Protein AF-A0A1A8HNN9-F1 (afdb_monomer)

Organism: Nothobranchius kuhntae (NCBI:txid321403)

Radius of gyration: 20.55 Å; Cα contacts (8 Å, |Δi|>4): 66; chains: 1; bounding box: 46×67×41 Å

Mean predicted aligned error: 9.89 Å

Structure (mmCIF, N/CA/C/O backbone):
data_AF-A0A1A8HNN9-F1
#
_entry.id   AF-A0A1A8HNN9-F1
#
loop_
_atom_site.group_PDB
_atom_site.id
_atom_site.type_symbol
_atom_site.label_atom_id
_atom_site.label_alt_id
_atom_site.label_comp_id
_atom_site.label_asym_id
_atom_site.label_entity_id
_atom_site.label_seq_id
_atom_site.pdbx_PDB_ins_code
_atom_site.Cartn_x
_atom_site.Cartn_y
_atom_site.Cartn_z
_atom_site.occupancy
_atom_site.B_iso_or_equiv
_atom_site.auth_seq_id
_atom_site.auth_comp_id
_atom_site.auth_asym_id
_atom_site.auth_atom_id
_atom_site.pdbx_PDB_model_num
ATOM 1 N N . PHE A 1 1 ? 18.223 -4.760 -10.137 1.00 50.22 1 PHE A N 1
ATOM 2 C CA . PHE A 1 1 ? 17.557 -5.917 -10.771 1.00 50.22 1 PHE A CA 1
ATOM 3 C C . PHE A 1 1 ? 17.429 -5.750 -12.281 1.00 50.22 1 PHE A C 1
ATOM 5 O O . PHE A 1 1 ? 16.663 -4.901 -12.727 1.00 50.22 1 PHE A O 1
ATOM 12 N N . PRO A 1 2 ? 18.121 -6.579 -13.071 1.00 60.00 2 PRO A N 1
ATOM 13 C CA . PRO A 1 2 ? 19.569 -6.764 -13.076 1.00 60.00 2 PRO A CA 1
ATOM 14 C C . PRO A 1 2 ? 20.288 -5.719 -13.958 1.00 60.00 2 PRO A C 1
ATOM 16 O O . PRO A 1 2 ? 21.461 -5.466 -13.747 1.00 60.00 2 PRO A O 1
ATOM 19 N N . SER A 1 3 ? 19.594 -5.049 -14.883 1.00 70.44 3 SER A N 1
ATOM 20 C CA . SER A 1 3 ? 20.213 -4.172 -15.889 1.00 70.44 3 SER A CA 1
ATOM 21 C C . SER A 1 3 ? 20.315 -2.692 -15.499 1.00 70.44 3 SER A C 1
ATOM 23 O O . SER A 1 3 ? 20.852 -1.907 -16.270 1.00 70.44 3 SER A O 1
ATOM 25 N N . GLY A 1 4 ? 19.743 -2.275 -14.360 1.00 72.12 4 GLY A N 1
ATOM 26 C CA . GLY A 1 4 ? 19.750 -0.870 -13.908 1.00 72.12 4 GLY A CA 1
ATOM 27 C C . GLY A 1 4 ? 18.974 0.110 -14.802 1.00 72.12 4 GLY A C 1
ATOM 28 O O . GLY A 1 4 ? 18.908 1.295 -14.499 1.00 72.12 4 GLY A O 1
ATOM 29 N N . SER A 1 5 ? 18.355 -0.382 -15.874 1.00 77.06 5 SER A N 1
ATOM 30 C CA . SER A 1 5 ? 17.639 0.402 -16.876 1.00 77.06 5 SER A CA 1
ATOM 31 C C . SER A 1 5 ? 16.122 0.384 -16.660 1.00 77.06 5 SER A C 1
ATOM 33 O O . SER A 1 5 ? 15.570 -0.495 -15.983 1.00 77.06 5 SER A O 1
ATOM 35 N N . LYS A 1 6 ? 15.421 1.360 -17.250 1.00 80.94 6 LYS A N 1
ATOM 36 C CA . LYS A 1 6 ? 13.957 1.515 -17.206 1.00 80.94 6 LYS A CA 1
ATOM 37 C C . LYS A 1 6 ? 13.420 1.717 -15.797 1.00 80.94 6 LYS A C 1
ATOM 39 O O . LYS A 1 6 ? 12.337 1.211 -15.473 1.00 80.94 6 LYS A O 1
ATOM 44 N N . THR A 1 7 ? 14.176 2.402 -14.941 1.00 86.69 7 THR A N 1
ATOM 45 C CA . THR A 1 7 ? 13.758 2.664 -13.556 1.00 86.69 7 THR A CA 1
ATOM 46 C C . THR A 1 7 ? 12.529 3.580 -13.522 1.00 86.69 7 THR A C 1
ATOM 48 O O . THR A 1 7 ? 12.074 4.096 -14.550 1.00 86.69 7 THR A O 1
ATOM 51 N N . TYR A 1 8 ? 11.923 3.733 -12.345 1.00 86.69 8 TYR A N 1
ATOM 52 C CA . TYR A 1 8 ? 10.761 4.607 -12.183 1.00 86.69 8 TYR A CA 1
ATOM 53 C C . TYR A 1 8 ? 11.101 6.075 -12.485 1.00 86.69 8 TYR A C 1
ATOM 55 O O . TYR A 1 8 ? 10.310 6.764 -13.117 1.00 86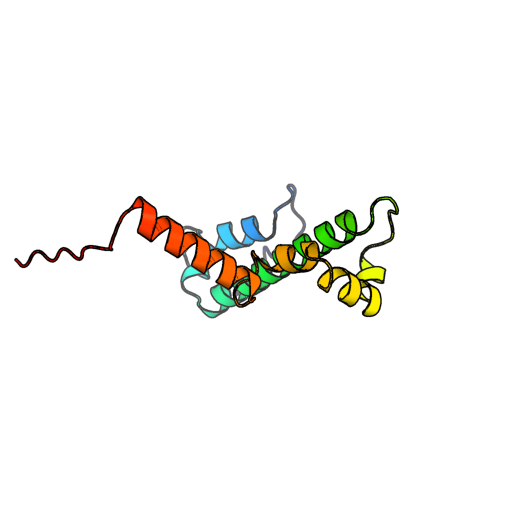.69 8 TYR A O 1
ATOM 63 N N . HIS A 1 9 ? 12.298 6.519 -12.094 1.00 87.81 9 HIS A N 1
ATOM 64 C CA . HIS A 1 9 ? 12.752 7.908 -12.223 1.00 87.81 9 HIS A CA 1
ATOM 65 C C . HIS A 1 9 ? 13.315 8.264 -13.605 1.00 87.81 9 HIS A C 1
ATOM 67 O O . HIS A 1 9 ? 13.782 9.381 -13.809 1.00 87.81 9 HIS A O 1
ATOM 73 N N . GLU A 1 10 ? 13.304 7.329 -14.551 1.00 88.56 10 GLU A N 1
ATOM 74 C CA . GLU A 1 10 ? 13.759 7.588 -15.912 1.00 88.56 10 GLU A CA 1
ATOM 75 C C . GLU A 1 10 ? 12.761 8.480 -16.661 1.00 88.56 10 GLU A C 1
ATOM 77 O O . GLU A 1 10 ? 11.546 8.328 -16.505 1.00 88.56 10 GLU A O 1
ATOM 82 N N . SER A 1 11 ? 13.272 9.401 -17.484 1.00 88.31 11 SER A N 1
ATOM 83 C CA . SER A 1 11 ? 12.433 10.294 -18.287 1.00 88.31 11 SER A CA 1
ATOM 84 C C . SER A 1 11 ? 11.587 9.496 -19.280 1.00 88.31 11 SER A C 1
ATOM 86 O O . SER A 1 11 ? 12.078 8.591 -19.956 1.00 88.31 11 SER A O 1
ATOM 88 N N . ARG A 1 12 ? 10.296 9.822 -19.359 1.00 88.31 12 ARG A N 1
ATOM 89 C CA . ARG A 1 12 ? 9.313 9.148 -20.215 1.00 88.31 12 ARG A CA 1
ATOM 90 C C . ARG A 1 12 ? 8.432 10.181 -20.896 1.00 88.31 12 ARG A C 1
ATOM 92 O O . ARG A 1 12 ? 8.133 11.222 -20.321 1.00 88.31 12 ARG A O 1
ATOM 99 N N . GLN A 1 13 ? 7.958 9.844 -22.094 1.00 91.56 13 GLN A N 1
ATOM 100 C CA . GLN A 1 13 ? 7.031 10.690 -22.851 1.00 91.56 13 GLN A CA 1
ATOM 101 C C . GLN A 1 13 ? 5.695 10.897 -22.118 1.00 91.56 13 GLN A C 1
ATOM 103 O O . GLN A 1 13 ? 5.110 11.972 -22.193 1.00 91.56 13 GLN A O 1
ATOM 108 N N . TYR A 1 14 ? 5.214 9.874 -21.405 1.00 89.81 14 TYR A N 1
ATOM 109 C CA . TYR A 1 14 ? 3.993 9.929 -20.605 1.00 89.81 14 TYR A CA 1
ATOM 110 C C . TYR A 1 14 ? 4.297 9.715 -19.123 1.00 89.81 14 TYR A C 1
ATOM 112 O O . TYR A 1 14 ? 5.138 8.890 -18.755 1.00 89.81 14 TYR A O 1
ATOM 120 N N . ASN A 1 15 ? 3.566 10.435 -18.271 1.00 88.25 15 ASN A N 1
ATOM 121 C CA . ASN A 1 15 ? 3.673 10.280 -16.826 1.00 88.25 15 ASN A CA 1
ATOM 122 C C . ASN A 1 15 ? 3.179 8.887 -16.400 1.00 88.25 15 ASN A C 1
ATOM 124 O O . ASN A 1 15 ? 2.130 8.410 -16.845 1.00 88.25 15 ASN A O 1
ATOM 128 N N . LEU A 1 16 ? 3.943 8.241 -15.524 1.00 89.94 16 LEU A N 1
ATOM 129 C CA . LEU A 1 16 ? 3.649 6.930 -14.975 1.00 89.94 16 LEU A CA 1
ATOM 130 C C . LEU A 1 16 ? 3.558 7.048 -13.456 1.00 89.94 16 LEU A C 1
ATOM 132 O O . LEU A 1 16 ? 4.514 7.466 -12.815 1.00 89.94 16 LEU A O 1
ATOM 136 N N . THR A 1 17 ? 2.431 6.643 -12.873 1.00 91.69 17 THR A N 1
ATOM 137 C CA . THR A 1 17 ? 2.305 6.573 -11.413 1.00 91.69 17 THR A CA 1
ATOM 138 C C . THR A 1 17 ? 3.115 5.405 -10.856 1.00 91.69 17 THR A C 1
ATOM 140 O O . THR A 1 17 ? 3.290 4.382 -11.527 1.00 91.69 17 THR A O 1
ATOM 143 N N . LEU A 1 18 ? 3.572 5.528 -9.608 1.00 91.75 18 LEU A N 1
ATOM 144 C CA . LEU A 1 18 ? 4.365 4.497 -8.935 1.00 91.75 18 LEU A CA 1
ATOM 145 C C . LEU A 1 18 ? 3.646 3.135 -8.917 1.00 91.75 18 LEU A C 1
ATOM 147 O O . LEU A 1 18 ? 4.226 2.120 -9.302 1.00 91.75 18 LEU A O 1
ATOM 151 N N . ASN A 1 19 ? 2.348 3.130 -8.599 1.00 91.12 19 ASN A N 1
ATOM 152 C CA . ASN A 1 19 ? 1.519 1.922 -8.655 1.00 91.12 19 ASN A CA 1
ATOM 153 C C . ASN A 1 19 ? 1.473 1.309 -10.058 1.00 91.12 19 ASN A C 1
ATOM 155 O O . ASN A 1 19 ? 1.602 0.097 -10.210 1.00 91.12 19 ASN A O 1
ATOM 159 N N . ARG A 1 20 ? 1.319 2.124 -11.112 1.00 92.56 20 ARG A N 1
ATOM 160 C CA . ARG A 1 20 ? 1.273 1.608 -12.488 1.00 92.56 20 ARG A CA 1
ATOM 161 C C . ARG A 1 20 ? 2.619 1.023 -12.907 1.00 92.56 20 ARG A C 1
ATOM 163 O O . ARG A 1 20 ? 2.646 -0.000 -13.587 1.00 92.56 20 ARG A O 1
ATOM 170 N N . TYR A 1 21 ? 3.720 1.631 -12.473 1.00 93.50 21 TYR A N 1
ATOM 171 C CA . TYR A 1 21 ? 5.067 1.113 -12.688 1.00 93.50 21 TYR A CA 1
ATOM 172 C C . TYR A 1 21 ? 5.271 -0.264 -12.046 1.00 93.50 21 TYR A C 1
ATOM 174 O O . TYR A 1 21 ? 5.679 -1.199 -12.741 1.00 93.50 21 TYR A O 1
ATOM 182 N N . PHE A 1 22 ? 4.952 -0.412 -10.757 1.00 93.50 22 PHE A N 1
ATOM 183 C CA . PHE A 1 22 ? 5.105 -1.691 -10.063 1.00 93.50 22 PHE A CA 1
ATOM 184 C C . PHE A 1 22 ? 4.148 -2.757 -10.594 1.00 93.50 22 PHE A C 1
ATOM 186 O O . PHE A 1 22 ? 4.598 -3.862 -10.886 1.00 93.50 22 PHE A O 1
ATOM 193 N N . ASN A 1 23 ? 2.879 -2.415 -10.837 1.00 93.50 23 ASN A N 1
ATOM 194 C CA . ASN A 1 23 ? 1.905 -3.348 -11.411 1.00 93.50 23 ASN A CA 1
ATOM 195 C C . ASN A 1 23 ? 2.336 -3.851 -12.789 1.00 93.50 23 ASN A C 1
ATOM 197 O O . ASN A 1 23 ? 2.233 -5.040 -13.058 1.00 93.50 23 ASN A O 1
ATOM 201 N N . THR A 1 24 ? 2.872 -2.977 -13.647 1.00 92.56 24 THR A N 1
ATOM 202 C CA . THR A 1 24 ? 3.354 -3.391 -14.976 1.00 92.56 24 THR A CA 1
ATOM 203 C C . THR A 1 24 ? 4.503 -4.388 -14.866 1.00 92.56 24 THR A C 1
ATOM 205 O O . THR A 1 24 ? 4.572 -5.318 -15.658 1.00 92.56 24 THR A O 1
ATOM 208 N N . ARG A 1 25 ? 5.412 -4.209 -13.898 1.00 91.06 25 ARG A N 1
ATOM 209 C CA . ARG A 1 25 ? 6.539 -5.128 -13.686 1.00 91.06 25 ARG A CA 1
ATOM 210 C C . ARG A 1 25 ? 6.100 -6.441 -13.048 1.00 91.06 25 ARG A C 1
ATOM 212 O O . ARG A 1 25 ? 6.572 -7.491 -13.470 1.00 91.06 25 ARG A O 1
ATOM 219 N N . LEU A 1 26 ? 5.202 -6.379 -12.069 1.00 93.25 26 LEU A N 1
ATOM 220 C CA . LEU A 1 26 ? 4.699 -7.549 -11.355 1.00 93.25 26 LEU A CA 1
ATOM 221 C C . LEU A 1 26 ? 3.799 -8.419 -12.244 1.00 93.25 26 LEU A C 1
ATOM 223 O O . LEU A 1 26 ? 3.917 -9.634 -12.226 1.00 93.25 26 LEU A O 1
ATOM 227 N N . LEU A 1 27 ? 2.946 -7.802 -13.062 1.00 94.19 27 LEU A N 1
ATOM 228 C CA . LEU A 1 27 ? 2.000 -8.489 -13.950 1.00 94.19 27 LEU A CA 1
ATOM 229 C C . LEU A 1 27 ? 2.550 -8.684 -15.373 1.00 94.19 27 LEU A C 1
ATOM 231 O O . LEU A 1 27 ? 1.798 -8.981 -16.300 1.00 94.19 27 LEU A O 1
ATOM 235 N N . HIS A 1 28 ? 3.853 -8.477 -15.573 1.00 92.12 28 HIS A N 1
ATOM 236 C CA . HIS A 1 28 ? 4.488 -8.668 -16.872 1.00 92.12 28 HIS A CA 1
ATOM 237 C C . HIS A 1 28 ? 4.493 -10.152 -17.265 1.00 92.12 28 HIS A C 1
ATOM 239 O O . HIS A 1 28 ? 4.744 -11.006 -16.418 1.00 92.12 28 HIS A O 1
ATOM 245 N N . ALA A 1 29 ? 4.332 -10.457 -18.558 1.00 91.50 29 ALA A N 1
ATOM 246 C CA . ALA A 1 29 ? 4.308 -11.835 -19.068 1.00 91.50 29 ALA A CA 1
ATOM 247 C C . ALA A 1 29 ? 5.579 -12.648 -18.733 1.00 91.50 29 ALA A C 1
ATOM 249 O O . ALA A 1 29 ? 5.505 -13.848 -18.507 1.00 91.50 29 ALA A O 1
ATOM 250 N N . ASP A 1 30 ? 6.737 -11.983 -18.661 1.00 89.56 30 ASP A N 1
ATOM 251 C CA . ASP A 1 30 ? 8.030 -12.581 -18.268 1.00 89.56 30 ASP A CA 1
ATOM 252 C C . ASP A 1 30 ? 8.033 -13.077 -16.804 1.00 89.56 30 ASP A C 1
ATOM 254 O O . ASP A 1 30 ? 8.801 -13.956 -16.431 1.00 89.56 30 ASP A O 1
ATOM 258 N N . GLY A 1 31 ? 7.201 -12.503 -15.927 1.00 88.44 31 GLY A N 1
ATOM 259 C CA . GLY A 1 31 ? 7.033 -12.950 -14.540 1.00 88.44 31 GLY A CA 1
ATOM 260 C C . GLY A 1 31 ? 8.267 -12.841 -13.629 1.00 88.44 31 GLY A C 1
ATOM 261 O O . GLY A 1 31 ? 8.144 -13.052 -12.427 1.00 88.44 31 GLY A O 1
ATOM 262 N N . ARG A 1 32 ? 9.461 -12.492 -14.125 1.00 89.69 32 ARG A N 1
ATOM 263 C CA . ARG A 1 32 ? 10.714 -12.429 -13.340 1.00 89.69 32 ARG A CA 1
ATOM 264 C C . ARG A 1 32 ? 10.619 -11.607 -12.056 1.00 89.69 32 ARG A C 1
ATOM 266 O O . ARG A 1 32 ? 11.193 -11.979 -11.0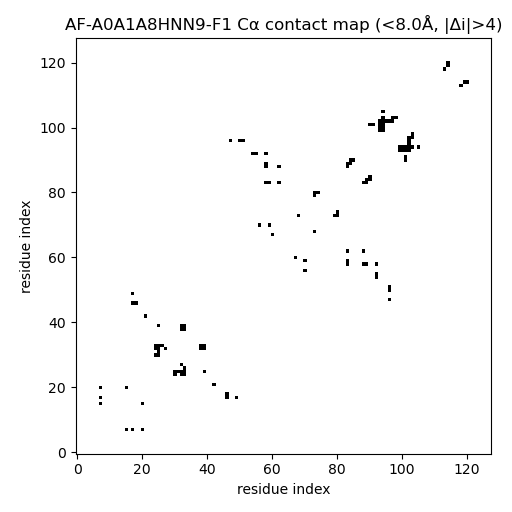38 1.00 89.69 32 ARG A O 1
ATOM 273 N N . PHE A 1 33 ? 9.897 -10.492 -12.105 1.00 88.88 33 PHE A N 1
ATOM 274 C CA . PHE A 1 33 ? 9.678 -9.628 -10.945 1.00 88.88 33 PHE A CA 1
ATOM 275 C C . PHE A 1 33 ? 8.661 -10.210 -9.956 1.00 88.88 33 PHE A C 1
ATOM 277 O O . PHE A 1 33 ? 8.774 -9.946 -8.767 1.00 88.88 33 PHE A O 1
ATOM 284 N N . ALA A 1 34 ? 7.706 -11.019 -10.423 1.00 91.75 34 ALA A N 1
ATOM 285 C CA . ALA A 1 34 ? 6.744 -11.718 -9.571 1.00 91.75 34 ALA A CA 1
ATOM 286 C C . ALA A 1 34 ? 7.332 -12.952 -8.882 1.00 91.75 34 ALA A C 1
ATOM 288 O O . ALA A 1 34 ? 6.901 -13.305 -7.794 1.00 91.75 34 ALA A O 1
ATOM 289 N N . HIS A 1 35 ? 8.338 -13.595 -9.474 1.00 92.06 35 HIS A N 1
ATOM 290 C CA . HIS A 1 35 ? 9.020 -14.725 -8.836 1.00 92.06 35 HIS A CA 1
ATOM 291 C C . HIS A 1 35 ? 10.064 -14.284 -7.800 1.00 92.06 35 HIS A C 1
ATOM 293 O O . HIS A 1 35 ? 10.559 -15.106 -7.032 1.00 92.06 35 HIS A O 1
ATOM 299 N N . ASN A 1 36 ? 10.420 -12.997 -7.766 1.00 92.19 36 ASN A N 1
ATOM 300 C CA . ASN A 1 36 ? 11.395 -12.477 -6.821 1.00 92.19 36 ASN A CA 1
ATOM 301 C C . ASN A 1 36 ? 10.707 -11.877 -5.585 1.00 92.19 36 ASN A C 1
ATOM 303 O O . ASN A 1 36 ? 10.124 -10.794 -5.637 1.00 92.19 36 ASN A O 1
ATOM 307 N N . VAL A 1 37 ? 10.826 -12.577 -4.458 1.00 93.38 37 VAL A N 1
ATOM 308 C CA . VAL A 1 37 ? 10.193 -12.200 -3.186 1.00 93.38 37 VAL A CA 1
ATOM 309 C C . VAL A 1 37 ? 10.715 -10.860 -2.650 1.00 93.38 37 VAL A C 1
ATOM 311 O O . VAL A 1 37 ? 9.926 -10.032 -2.199 1.00 93.38 37 VAL A O 1
ATOM 314 N N . GLU A 1 38 ? 12.022 -10.601 -2.748 1.00 92.81 38 GLU A N 1
ATOM 315 C CA . GLU A 1 38 ? 12.625 -9.336 -2.298 1.00 92.81 38 GLU A CA 1
ATOM 316 C C . GLU A 1 38 ? 12.055 -8.140 -3.068 1.00 92.81 38 GLU A C 1
ATOM 318 O O . GLU A 1 38 ? 11.727 -7.106 -2.485 1.00 92.81 38 GLU A O 1
ATOM 323 N N . TYR A 1 39 ? 11.877 -8.297 -4.381 1.00 91.81 39 TYR A N 1
ATOM 324 C CA . TYR A 1 39 ? 11.293 -7.277 -5.238 1.00 91.81 39 TYR A CA 1
ATOM 325 C C . TYR A 1 39 ? 9.820 -7.027 -4.911 1.00 91.81 39 TYR A C 1
ATOM 327 O O . TYR A 1 39 ? 9.400 -5.871 -4.894 1.00 91.81 39 TYR A O 1
ATOM 335 N N . ILE A 1 40 ? 9.045 -8.079 -4.626 1.00 93.44 40 ILE A N 1
ATOM 336 C CA . ILE A 1 40 ? 7.643 -7.943 -4.207 1.00 93.44 40 ILE A CA 1
ATOM 337 C C . ILE A 1 40 ? 7.552 -7.118 -2.922 1.00 93.44 40 ILE A C 1
ATOM 339 O O . ILE A 1 40 ? 6.797 -6.147 -2.878 1.00 93.44 40 ILE A O 1
ATOM 343 N N . PHE A 1 41 ? 8.340 -7.453 -1.897 1.00 94.06 4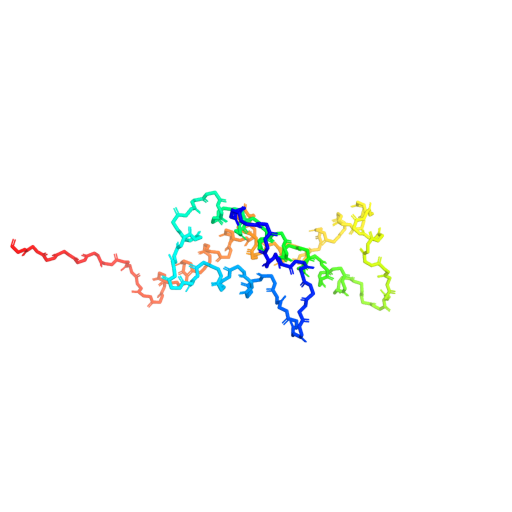1 PHE A N 1
ATOM 344 C CA . PHE A 1 41 ? 8.328 -6.704 -0.639 1.00 94.06 41 PHE A CA 1
ATOM 345 C C . PHE A 1 41 ? 8.827 -5.270 -0.808 1.00 94.06 41 PHE A C 1
ATOM 347 O O . PHE A 1 41 ? 8.242 -4.348 -0.244 1.00 94.06 41 PHE A O 1
ATOM 354 N N . PHE A 1 42 ? 9.849 -5.056 -1.636 1.00 92.31 42 PHE A N 1
ATOM 355 C CA . PHE A 1 42 ? 10.304 -3.716 -1.989 1.00 92.31 42 PHE A CA 1
ATOM 356 C C . PHE A 1 42 ? 9.199 -2.892 -2.667 1.00 92.31 42 PHE A C 1
ATOM 358 O O . PHE A 1 42 ? 8.948 -1.750 -2.280 1.00 92.31 42 PHE A O 1
ATOM 365 N N . ALA A 1 43 ? 8.522 -3.463 -3.666 1.00 92.56 43 ALA A N 1
ATOM 366 C CA . ALA A 1 43 ? 7.435 -2.803 -4.383 1.00 92.56 43 ALA A CA 1
ATOM 367 C C . ALA A 1 43 ? 6.251 -2.493 -3.456 1.00 92.56 43 ALA A C 1
ATOM 369 O O . ALA A 1 43 ? 5.685 -1.400 -3.529 1.00 92.56 43 ALA A O 1
ATOM 370 N N . GLN A 1 44 ? 5.918 -3.424 -2.558 1.00 91.69 44 GLN A N 1
ATOM 371 C CA . GLN A 1 44 ? 4.892 -3.240 -1.537 1.00 91.69 44 GLN A CA 1
ATOM 372 C C . GLN A 1 44 ? 5.243 -2.075 -0.610 1.00 91.69 44 GLN A C 1
ATOM 374 O O . GLN A 1 44 ? 4.453 -1.145 -0.479 1.00 91.69 44 GLN A O 1
ATOM 379 N N . TYR A 1 45 ? 6.447 -2.081 -0.037 1.00 91.62 45 TYR A N 1
ATOM 380 C CA . TYR A 1 45 ? 6.915 -1.028 0.860 1.00 91.62 45 TYR A CA 1
ATOM 381 C C . TYR A 1 45 ? 6.897 0.351 0.189 1.00 91.62 45 TYR A C 1
ATOM 383 O O . TYR A 1 45 ? 6.368 1.314 0.740 1.00 91.62 45 TYR A O 1
ATOM 391 N N . MET A 1 46 ? 7.409 0.449 -1.041 1.00 91.62 46 MET A N 1
ATOM 392 C CA . MET A 1 46 ? 7.420 1.709 -1.790 1.00 91.62 46 MET A CA 1
ATOM 393 C C . MET A 1 46 ? 6.008 2.214 -2.112 1.00 91.62 46 MET A C 1
ATOM 395 O O . MET A 1 46 ? 5.755 3.417 -2.047 1.00 91.62 46 MET A O 1
ATOM 399 N N . SER A 1 47 ? 5.081 1.309 -2.430 1.00 90.44 47 SER A N 1
ATOM 400 C CA . SER A 1 47 ? 3.679 1.658 -2.692 1.00 90.44 47 SER A CA 1
ATOM 401 C C . SER A 1 47 ? 2.955 2.099 -1.418 1.00 90.44 47 SER A C 1
ATOM 403 O O . SER A 1 47 ? 2.162 3.036 -1.454 1.00 90.44 47 SER A O 1
ATOM 405 N N . GLU A 1 48 ? 3.239 1.462 -0.280 1.00 87.75 48 GLU A N 1
ATOM 406 C CA . GLU A 1 48 ? 2.704 1.866 1.022 1.00 87.75 48 GLU A CA 1
ATOM 407 C C . GLU A 1 48 ? 3.207 3.255 1.419 1.00 87.75 48 GLU A C 1
ATOM 409 O O . GLU A 1 48 ? 2.397 4.110 1.776 1.00 87.75 48 GLU A O 1
ATOM 414 N N . LEU A 1 49 ? 4.510 3.525 1.279 1.00 87.94 49 LEU A N 1
ATOM 415 C CA . LEU A 1 49 ? 5.080 4.847 1.553 1.00 87.94 49 LEU A CA 1
ATOM 416 C C . LEU A 1 49 ? 4.430 5.952 0.714 1.00 87.94 49 LEU A C 1
ATOM 418 O O . LEU A 1 49 ? 4.088 7.006 1.250 1.00 87.94 49 LEU A O 1
ATOM 422 N N . GLU A 1 50 ? 4.239 5.724 -0.587 1.00 88.44 50 GLU A N 1
ATOM 423 C CA . GLU A 1 50 ? 3.590 6.699 -1.472 1.00 88.44 50 GLU A CA 1
ATOM 424 C C . GLU A 1 50 ? 2.157 7.000 -1.021 1.00 88.44 50 GLU A C 1
ATOM 426 O O . GLU A 1 50 ? 1.768 8.168 -0.921 1.00 88.44 50 GLU A O 1
ATOM 431 N N . GLN A 1 51 ? 1.407 5.965 -0.635 1.00 85.75 51 GLN A N 1
ATOM 432 C CA . GLN A 1 51 ? 0.062 6.128 -0.094 1.00 85.75 51 GLN A CA 1
ATOM 433 C C . GLN A 1 51 ? 0.069 6.905 1.223 1.00 85.75 51 GLN A C 1
ATOM 435 O O . GLN A 1 51 ? -0.749 7.813 1.380 1.00 85.75 51 GLN A O 1
ATOM 440 N N . VAL A 1 52 ? 0.987 6.606 2.151 1.00 84.06 52 VAL A N 1
ATOM 441 C CA . VAL A 1 52 ? 1.109 7.342 3.421 1.00 84.06 52 VAL A CA 1
ATOM 442 C C . VAL A 1 52 ? 1.366 8.822 3.152 1.00 84.06 52 VAL A C 1
ATOM 444 O O . VAL A 1 52 ? 0.620 9.672 3.638 1.00 84.06 52 VAL A O 1
ATOM 447 N N . VAL A 1 53 ? 2.368 9.140 2.329 1.00 84.12 53 VAL A N 1
ATOM 448 C CA . VAL A 1 53 ? 2.728 10.526 1.993 1.00 84.12 53 VAL A CA 1
ATOM 449 C C . VAL A 1 53 ? 1.552 11.253 1.342 1.00 84.12 53 VAL A C 1
ATOM 451 O O . VAL A 1 53 ? 1.230 12.380 1.722 1.00 84.12 53 VAL A O 1
ATOM 454 N N . SER A 1 54 ? 0.864 10.605 0.401 1.00 84.31 54 SER A N 1
ATOM 455 C CA . SER A 1 54 ? -0.307 11.167 -0.276 1.00 84.31 54 SER A CA 1
ATOM 456 C C . SER A 1 54 ? -1.457 11.452 0.699 1.00 84.31 54 SER A C 1
ATOM 458 O O . SER A 1 54 ? -2.036 12.542 0.684 1.00 84.31 54 SER A O 1
ATOM 460 N N . LYS A 1 55 ? -1.757 10.521 1.615 1.00 80.62 55 LYS A N 1
ATOM 461 C CA . LYS A 1 55 ? -2.822 10.683 2.619 1.00 80.62 55 LYS A CA 1
ATOM 462 C C . LYS A 1 55 ? -2.496 11.769 3.635 1.00 80.62 55 LYS A C 1
ATOM 464 O O . LYS A 1 55 ? -3.359 12.604 3.890 1.00 80.62 55 LYS A O 1
ATOM 469 N N . VAL A 1 56 ? -1.265 11.815 4.143 1.00 78.19 56 VAL A N 1
ATOM 470 C CA . VAL A 1 56 ? -0.800 12.887 5.039 1.00 78.19 56 VAL A CA 1
ATOM 471 C C . VAL A 1 56 ? -0.869 14.241 4.330 1.00 78.19 56 VAL A C 1
ATOM 473 O O . VAL A 1 56 ? -1.354 15.216 4.894 1.00 78.19 56 VAL A O 1
ATOM 476 N N . SER A 1 57 ? -0.482 14.308 3.056 1.00 79.19 57 SER A N 1
ATOM 477 C CA . SER A 1 57 ? -0.585 15.533 2.259 1.00 79.19 57 SER A CA 1
ATOM 478 C C . SER A 1 57 ? -2.032 16.031 2.124 1.00 79.19 57 SER A C 1
ATOM 480 O O . SER A 1 57 ? -2.297 17.225 2.266 1.00 79.19 57 SER A O 1
ATOM 482 N N . ILE A 1 58 ? -2.987 15.125 1.883 1.00 79.81 58 ILE A N 1
ATOM 483 C CA . ILE A 1 58 ? -4.422 15.454 1.836 1.00 79.81 58 ILE A CA 1
ATOM 484 C C . ILE A 1 58 ? -4.928 15.886 3.218 1.00 79.81 58 ILE A C 1
ATOM 486 O O . ILE A 1 58 ? -5.675 16.857 3.317 1.00 79.81 58 ILE A O 1
ATOM 490 N N . ALA A 1 59 ? -4.505 15.192 4.271 1.00 75.06 59 ALA A N 1
ATOM 491 C CA . ALA A 1 59 ? -4.869 15.477 5.650 1.00 75.06 59 ALA A CA 1
ATOM 492 C C . ALA A 1 59 ? -4.469 16.883 6.085 1.00 75.06 59 ALA A C 1
ATOM 494 O O . ALA A 1 59 ? -5.302 17.638 6.580 1.00 75.06 59 ALA A O 1
ATOM 495 N N . LEU A 1 60 ? -3.213 17.250 5.828 1.00 73.44 60 LEU A N 1
ATOM 496 C CA . LEU A 1 60 ? -2.675 18.567 6.148 1.00 73.44 60 LEU A CA 1
ATOM 497 C C . LEU A 1 60 ? -3.432 19.673 5.404 1.00 73.44 60 LEU A C 1
ATOM 499 O O . LEU A 1 60 ? -3.760 20.695 6.001 1.00 73.44 60 LEU A O 1
ATOM 503 N N . ARG A 1 61 ? -3.780 19.446 4.127 1.00 74.19 61 ARG A N 1
ATOM 504 C CA . ARG A 1 61 ? -4.614 20.382 3.355 1.00 74.19 61 ARG A CA 1
ATOM 505 C C . ARG A 1 61 ? -6.035 20.506 3.904 1.00 74.19 61 ARG A C 1
ATOM 507 O O . ARG A 1 61 ? -6.595 21.592 3.864 1.00 74.19 61 ARG A O 1
ATOM 514 N N . LYS A 1 62 ? -6.633 19.413 4.388 1.00 74.81 62 LYS A N 1
ATOM 515 C CA . LYS A 1 62 ? -8.000 19.422 4.933 1.00 74.81 62 LYS A CA 1
ATOM 516 C C . LYS A 1 62 ? -8.062 20.052 6.328 1.00 74.81 62 LYS A C 1
ATOM 518 O O . LYS A 1 62 ? -8.994 20.797 6.604 1.00 74.81 62 LYS A O 1
ATOM 523 N N . GLY A 1 63 ? -7.082 19.765 7.186 1.00 66.94 63 GLY A N 1
ATOM 524 C CA . GLY A 1 63 ? -7.009 20.289 8.553 1.00 66.94 63 GLY A CA 1
ATOM 525 C C . GLY A 1 63 ? -6.723 21.792 8.622 1.00 66.94 63 GLY A C 1
ATOM 526 O O . GLY A 1 63 ? -7.101 22.440 9.591 1.00 66.94 63 GLY A O 1
ATOM 527 N N . LYS A 1 64 ? -6.104 22.367 7.583 1.00 62.31 64 LYS A N 1
ATOM 528 C CA . LYS A 1 64 ? -5.935 23.816 7.433 1.00 62.31 64 LYS A CA 1
ATOM 529 C C . LYS A 1 64 ? -6.912 24.358 6.395 1.00 62.31 64 LYS A C 1
ATOM 531 O O . LYS A 1 64 ? -6.569 24.543 5.231 1.00 62.31 64 LYS A O 1
ATOM 536 N N . SER A 1 65 ? -8.142 24.629 6.819 1.00 51.94 65 SER A N 1
ATOM 537 C CA . SER A 1 65 ? -9.117 25.385 6.033 1.00 51.94 65 SER A CA 1
ATOM 538 C C . SER A 1 65 ? -8.616 26.821 5.797 1.00 51.94 65 SER A C 1
ATOM 540 O O . SER A 1 65 ? -8.930 27.711 6.581 1.00 51.94 65 SER A O 1
ATOM 542 N N . GLY A 1 66 ? -7.823 27.052 4.743 1.00 53.19 66 GLY A N 1
ATOM 543 C CA . GLY A 1 66 ? -7.625 28.397 4.182 1.00 53.19 66 GLY A CA 1
ATOM 544 C C . GLY A 1 66 ? -6.206 28.844 3.819 1.00 53.19 66 GLY A C 1
ATOM 545 O O . GLY A 1 66 ? -6.094 29.800 3.062 1.00 53.19 66 GLY A O 1
ATOM 546 N N . GLU A 1 67 ? -5.129 28.187 4.265 1.00 51.75 67 GLU A N 1
ATOM 547 C CA . GLU A 1 67 ? -3.762 28.680 3.999 1.00 51.75 67 GLU A CA 1
ATOM 548 C C . GLU A 1 67 ? -2.890 27.671 3.243 1.00 51.75 67 GLU A C 1
ATOM 550 O O . GLU A 1 67 ? -2.520 26.605 3.743 1.00 51.75 67 GLU A O 1
ATOM 555 N N . SER A 1 68 ? -2.532 28.037 2.011 1.00 48.19 68 SER A N 1
ATOM 556 C CA . SER A 1 68 ? -1.612 27.320 1.129 1.00 48.19 68 SER A CA 1
ATOM 557 C C . SER A 1 68 ? -0.158 27.509 1.578 1.00 48.19 68 SER A C 1
ATOM 559 O O . SER A 1 68 ? 0.583 28.291 0.986 1.00 48.19 68 SER A O 1
ATOM 561 N N . HIS A 1 69 ? 0.257 26.806 2.631 1.00 51.59 69 HIS A N 1
ATOM 562 C CA . HIS A 1 69 ? 1.663 26.746 3.041 1.00 51.59 69 HIS A CA 1
A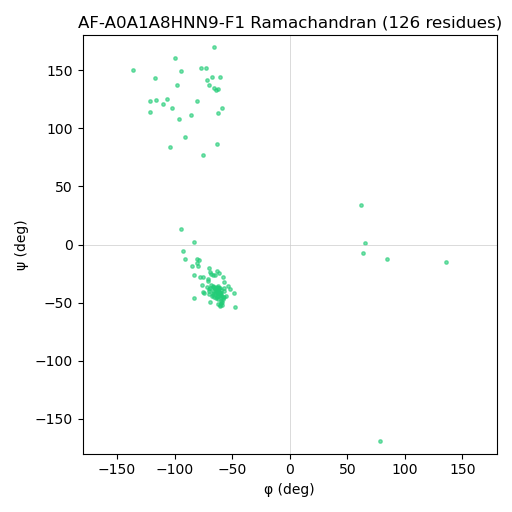TOM 563 C C . HIS A 1 69 ? 2.392 25.522 2.466 1.00 51.59 69 HIS A C 1
ATOM 565 O O . HIS A 1 69 ? 1.810 24.457 2.251 1.00 51.59 69 HIS A O 1
ATOM 571 N N . ASP A 1 70 ? 3.693 25.694 2.223 1.00 55.34 70 ASP A N 1
ATOM 572 C CA . ASP A 1 70 ? 4.583 24.707 1.613 1.00 55.34 70 ASP A CA 1
ATOM 573 C C . ASP A 1 70 ? 4.699 23.429 2.477 1.00 55.34 70 ASP A C 1
ATOM 575 O O . ASP A 1 70 ? 5.218 23.432 3.598 1.00 55.34 70 ASP A O 1
ATOM 579 N N . LEU A 1 71 ? 4.177 22.317 1.949 1.00 55.28 71 LEU A N 1
ATOM 580 C CA . LEU A 1 71 ? 3.903 21.056 2.660 1.00 55.28 71 LEU A CA 1
ATOM 581 C C . LEU A 1 71 ? 5.157 20.399 3.258 1.00 55.28 71 LEU A C 1
ATOM 583 O O . LEU A 1 71 ? 5.070 19.640 4.222 1.00 55.28 71 LEU A O 1
ATOM 587 N N . ARG A 1 72 ? 6.331 20.693 2.690 1.00 55.66 72 ARG A N 1
ATOM 588 C CA . ARG A 1 72 ? 7.623 20.141 3.120 1.00 55.66 72 ARG A CA 1
ATOM 589 C C . ARG A 1 72 ? 8.099 20.686 4.464 1.00 55.66 72 ARG A C 1
ATOM 591 O O . ARG A 1 72 ? 8.785 19.968 5.187 1.00 55.66 72 ARG A O 1
ATOM 598 N N . ASN A 1 73 ? 7.733 21.921 4.801 1.00 56.19 73 ASN A N 1
ATOM 599 C CA . ASN A 1 73 ? 8.116 22.537 6.072 1.00 56.19 73 ASN A CA 1
ATOM 600 C C . ASN A 1 73 ? 7.171 22.130 7.208 1.00 56.19 73 ASN A C 1
ATOM 602 O O . ASN A 1 73 ? 7.601 22.050 8.350 1.00 56.19 73 ASN A O 1
ATOM 606 N N . LEU A 1 74 ? 5.921 21.787 6.889 1.00 55.31 74 LEU A N 1
ATOM 607 C CA . LEU A 1 74 ? 4.919 21.377 7.874 1.00 55.31 74 LEU A CA 1
ATOM 608 C C . LEU A 1 74 ? 5.132 19.941 8.379 1.00 55.31 74 LEU A C 1
ATOM 610 O O . LEU A 1 74 ? 4.943 19.674 9.556 1.00 55.31 74 LEU A O 1
ATOM 614 N N . VAL A 1 75 ? 5.605 19.024 7.524 1.00 58.50 75 VAL A N 1
ATOM 615 C CA . VAL A 1 75 ? 5.993 17.662 7.958 1.00 58.50 75 VAL A CA 1
ATOM 616 C C . VAL A 1 75 ? 7.169 17.689 8.948 1.00 58.50 75 VAL A C 1
ATOM 618 O O . VAL A 1 75 ? 7.330 16.756 9.727 1.00 58.50 75 VAL A O 1
ATOM 621 N N . LYS A 1 76 ? 7.984 18.753 8.947 1.00 63.00 76 LYS A N 1
ATOM 622 C CA . LYS A 1 76 ? 9.065 18.933 9.929 1.00 63.00 76 LYS A CA 1
ATOM 623 C C . LYS A 1 76 ? 8.571 19.454 11.279 1.00 63.00 76 LYS A C 1
ATOM 625 O O . LYS A 1 76 ? 9.303 19.340 12.257 1.00 63.00 76 LYS A O 1
ATOM 630 N N . ASP A 1 77 ? 7.373 20.029 11.333 1.00 68.56 77 ASP A N 1
ATOM 631 C CA . ASP A 1 77 ? 6.816 20.611 12.547 1.00 68.56 77 ASP A CA 1
ATOM 632 C C . ASP A 1 77 ? 6.006 19.558 13.318 1.00 68.56 77 ASP A C 1
ATOM 634 O O . ASP A 1 77 ? 4.820 19.326 13.054 1.00 68.56 77 ASP A O 1
ATOM 638 N N . GLN A 1 78 ? 6.688 18.889 14.253 1.00 68.62 78 GLN A N 1
ATOM 639 C CA . GLN A 1 78 ? 6.166 17.792 15.075 1.00 68.62 78 GLN A CA 1
ATOM 640 C C . GLN A 1 78 ? 4.872 18.181 15.815 1.00 68.62 78 GLN A C 1
ATOM 642 O O . GLN A 1 78 ? 3.959 17.363 15.939 1.00 68.62 78 GLN A O 1
ATOM 647 N N . ASP A 1 79 ? 4.757 19.437 16.251 1.00 69.81 79 ASP A N 1
ATOM 648 C CA . ASP A 1 79 ? 3.609 19.925 17.021 1.00 69.81 79 ASP A CA 1
ATOM 649 C C . ASP A 1 79 ? 2.349 20.049 16.162 1.00 69.81 79 ASP A C 1
ATOM 651 O O . ASP A 1 79 ? 1.240 19.749 16.612 1.00 69.81 79 ASP A O 1
ATOM 655 N N . SER A 1 80 ? 2.507 20.448 14.899 1.00 67.44 80 SER A N 1
ATOM 656 C CA . SER A 1 80 ? 1.400 20.506 13.942 1.00 67.44 80 SER A CA 1
ATOM 657 C C . SER A 1 80 ? 0.887 19.110 13.570 1.00 67.44 80 SER A C 1
ATOM 659 O O . SER A 1 80 ? -0.321 18.920 13.406 1.00 67.44 80 SER A O 1
ATOM 661 N N . LEU A 1 81 ? 1.785 18.119 13.503 1.00 69.19 81 LEU A N 1
ATOM 662 C CA . LEU A 1 81 ? 1.436 16.722 13.251 1.00 69.19 81 LEU A CA 1
ATOM 663 C C . LEU A 1 81 ? 0.710 16.093 14.439 1.00 69.19 81 LEU A C 1
ATOM 665 O O . LEU A 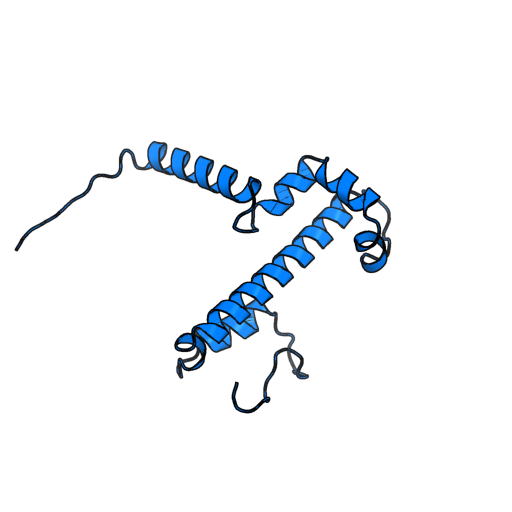1 81 ? -0.293 15.414 14.232 1.00 69.19 81 LEU A O 1
ATOM 669 N N . ASN A 1 82 ? 1.164 16.350 15.666 1.00 72.31 82 ASN A N 1
ATOM 670 C CA . ASN A 1 82 ? 0.500 15.853 16.871 1.00 72.31 82 ASN A CA 1
ATOM 671 C C . ASN A 1 82 ? -0.923 16.412 16.988 1.00 72.31 82 ASN A C 1
ATOM 673 O O . ASN A 1 82 ? -1.868 15.642 17.139 1.00 72.31 82 ASN A O 1
ATOM 677 N N . LYS A 1 83 ? -1.103 17.723 16.783 1.00 71.06 83 LYS A N 1
ATOM 678 C CA . LYS A 1 83 ? -2.437 18.346 16.748 1.00 71.06 83 LYS A CA 1
ATOM 679 C C . LYS A 1 83 ? -3.321 17.754 15.650 1.00 71.06 83 LYS A C 1
ATOM 681 O O . LYS A 1 83 ? -4.506 17.542 15.870 1.00 71.06 83 LYS A O 1
ATOM 686 N N . LEU A 1 84 ? -2.767 17.453 14.473 1.00 67.38 84 LEU A N 1
ATOM 687 C CA . LEU A 1 84 ? -3.517 16.804 13.393 1.00 67.38 84 LEU A CA 1
ATOM 688 C C . LEU A 1 84 ? -3.922 15.362 13.743 1.00 67.38 84 LEU A C 1
ATOM 690 O O . LEU A 1 84 ? -4.999 14.931 13.340 1.00 67.38 84 LEU A O 1
ATOM 694 N N . LEU A 1 85 ? -3.080 14.620 14.467 1.00 66.94 85 LEU A N 1
ATOM 695 C CA . LEU A 1 85 ? -3.379 13.260 14.928 1.00 66.94 85 LEU A CA 1
ATOM 696 C C . LEU A 1 85 ? -4.433 13.230 16.041 1.00 66.94 85 LEU A C 1
ATOM 698 O O . LEU A 1 85 ? -5.201 12.273 16.105 1.00 66.94 85 LEU A O 1
ATOM 702 N N . GLU A 1 86 ? -4.484 14.263 16.883 1.00 68.94 86 GLU A N 1
ATOM 703 C CA . GLU A 1 86 ? -5.524 14.440 17.907 1.00 68.94 86 GLU A CA 1
ATOM 704 C C . GLU A 1 86 ? -6.911 14.696 17.297 1.00 68.94 86 GLU A C 1
ATOM 706 O O . GLU A 1 86 ? -7.928 14.352 17.900 1.00 68.94 86 GLU A O 1
ATOM 711 N N . PHE A 1 87 ? -6.978 15.245 16.080 1.00 70.00 87 PHE A N 1
ATOM 712 C CA . PHE A 1 87 ? -8.233 15.333 15.338 1.00 70.00 87 PHE A CA 1
ATOM 713 C C . PHE A 1 87 ? -8.701 13.940 14.878 1.00 70.00 87 PHE A C 1
ATOM 715 O O . PHE A 1 87 ? -7.935 13.164 14.310 1.00 70.00 87 PHE A O 1
ATOM 722 N N . ASP A 1 88 ? -10.001 13.650 15.014 1.00 66.56 88 ASP A N 1
ATOM 723 C CA . ASP A 1 88 ? -10.623 12.395 14.536 1.00 66.56 88 ASP A CA 1
ATOM 724 C C . ASP A 1 88 ? -10.422 12.177 13.018 1.00 66.56 88 ASP A C 1
ATOM 726 O O . ASP A 1 88 ? -10.293 11.051 12.525 1.00 66.56 88 ASP A O 1
ATOM 730 N N . ASP A 1 89 ? -10.292 13.273 12.263 1.00 65.19 89 ASP A N 1
ATOM 731 C CA . ASP A 1 89 ? -9.884 13.238 10.857 1.00 65.19 89 ASP A CA 1
ATOM 732 C C . ASP A 1 89 ? -8.478 12.627 10.690 1.00 65.19 89 ASP A C 1
ATOM 734 O O . ASP A 1 89 ? -8.294 11.772 9.820 1.00 65.19 89 ASP A O 1
ATOM 738 N N . GLY A 1 90 ? -7.532 12.983 11.571 1.00 67.94 90 GLY A N 1
ATOM 739 C CA . GLY A 1 90 ? -6.190 12.410 11.727 1.00 67.94 90 GLY A CA 1
ATOM 740 C C . GLY A 1 90 ? -6.190 10.885 11.763 1.00 67.94 90 GLY A C 1
ATOM 741 O O . GLY A 1 90 ? -5.546 10.214 10.951 1.00 67.94 90 GLY A O 1
ATOM 742 N N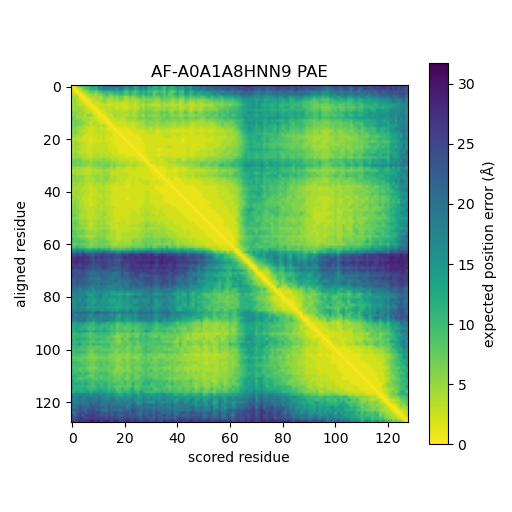 . TYR A 1 91 ? -7.000 10.338 12.669 1.00 75.81 91 TYR A N 1
ATOM 743 C CA . TYR A 1 91 ? -7.183 8.900 12.851 1.00 75.81 91 TYR A CA 1
ATOM 744 C C . TYR A 1 91 ? -7.734 8.215 11.591 1.00 75.81 91 TYR A C 1
ATOM 746 O O . TYR A 1 91 ? -7.320 7.113 11.214 1.00 75.81 91 TYR A O 1
ATOM 754 N N . ARG A 1 92 ? -8.642 8.885 10.873 1.00 75.56 92 ARG A N 1
ATOM 755 C CA . ARG A 1 92 ? -9.265 8.362 9.650 1.00 75.56 92 ARG A CA 1
ATOM 756 C C . ARG A 1 92 ? -8.282 8.251 8.479 1.00 75.56 92 ARG A C 1
ATOM 758 O O . ARG A 1 92 ? -8.489 7.390 7.619 1.00 75.56 92 ARG A O 1
ATOM 765 N N . PHE A 1 93 ? -7.210 9.048 8.449 1.00 77.56 93 PHE A N 1
ATOM 766 C CA . PHE A 1 93 ? -6.165 8.958 7.417 1.00 77.56 93 PHE A CA 1
ATOM 767 C C . PHE A 1 93 ? -5.296 7.708 7.529 1.00 77.56 93 PHE A C 1
ATOM 769 O O . PHE A 1 93 ? -4.697 7.309 6.532 1.00 77.56 93 PHE A O 1
ATOM 776 N N . LEU A 1 94 ? -5.265 7.067 8.701 1.00 78.44 94 LEU A N 1
ATOM 777 C CA . LEU A 1 94 ? -4.507 5.838 8.937 1.00 78.44 94 LEU A CA 1
ATOM 778 C C . LEU A 1 94 ? -5.230 4.583 8.428 1.00 78.44 94 LEU A C 1
ATOM 780 O O . LEU A 1 94 ? -4.595 3.558 8.217 1.00 78.44 94 LEU A O 1
ATOM 784 N N . LYS A 1 95 ? -6.538 4.662 8.145 1.00 83.62 95 LYS A N 1
ATOM 785 C CA . LYS A 1 95 ? -7.354 3.527 7.675 1.00 83.62 95 LYS A CA 1
ATOM 786 C C . LYS A 1 95 ? -6.773 2.696 6.521 1.00 83.62 95 LYS A C 1
ATOM 788 O O . LYS A 1 95 ? -6.939 1.486 6.583 1.00 83.62 95 LYS A O 1
ATOM 793 N N . PRO A 1 96 ? -6.156 3.261 5.465 1.00 80.56 96 PRO A N 1
ATOM 794 C CA . PRO A 1 96 ? -5.584 2.463 4.381 1.00 80.56 96 PRO A CA 1
ATOM 795 C C . PRO A 1 96 ? -4.215 1.855 4.728 1.00 80.56 96 PRO A C 1
ATOM 797 O O . PRO A 1 96 ? -3.746 0.977 4.010 1.00 80.56 96 PRO A O 1
ATOM 800 N N . ILE A 1 97 ? -3.572 2.300 5.812 1.00 82.00 97 ILE A N 1
ATOM 801 C CA . ILE A 1 97 ? -2.245 1.840 6.222 1.00 82.00 97 ILE A CA 1
ATOM 802 C C . ILE A 1 97 ? -2.406 0.572 7.056 1.00 82.00 97 ILE A C 1
ATOM 804 O O . ILE A 1 97 ? -2.916 0.601 8.182 1.00 82.00 97 ILE A O 1
ATOM 808 N N . ARG A 1 98 ? -1.957 -0.552 6.499 1.00 82.56 98 ARG A N 1
ATOM 809 C CA . ARG A 1 98 ? -2.009 -1.857 7.163 1.00 82.56 98 ARG A CA 1
ATOM 810 C C . ARG A 1 98 ? -1.195 -1.830 8.458 1.00 82.56 98 ARG A C 1
ATOM 812 O O . ARG A 1 98 ? -0.169 -1.167 8.546 1.00 82.56 98 ARG A O 1
ATOM 819 N N . GLY A 1 99 ? -1.675 -2.540 9.475 1.00 83.75 99 GLY A N 1
ATOM 820 C CA . GLY A 1 99 ? -1.031 -2.588 10.792 1.00 83.75 99 GLY A CA 1
ATOM 821 C C . GLY A 1 99 ? -1.397 -1.435 11.731 1.00 83.75 99 GLY A C 1
ATOM 822 O O . GLY A 1 99 ? -1.154 -1.543 12.929 1.00 83.75 99 GLY A O 1
ATOM 823 N N . THR A 1 100 ? -2.044 -0.370 11.245 1.00 86.19 100 THR A N 1
ATOM 824 C CA . THR A 1 100 ? -2.543 0.692 12.130 1.00 86.19 100 THR A CA 1
ATOM 825 C C . THR A 1 100 ? -3.826 0.267 12.859 1.00 86.19 100 THR A C 1
ATOM 827 O O . THR A 1 100 ? -4.624 -0.506 12.317 1.00 86.19 100 THR A O 1
ATOM 830 N N . PRO A 1 101 ? -4.102 0.801 14.065 1.00 86.94 101 PRO A N 1
ATOM 831 C CA . PRO A 1 101 ? -5.361 0.536 14.762 1.00 86.94 101 PRO A CA 1
ATOM 832 C C . PRO A 1 101 ? -6.603 0.916 13.937 1.00 86.94 101 PRO A C 1
ATOM 834 O O . PRO A 1 101 ? -7.596 0.191 13.947 1.00 86.94 101 PRO A O 1
ATOM 837 N N . ALA A 1 102 ? -6.540 2.013 13.172 1.00 88.06 102 ALA A N 1
ATOM 838 C CA . ALA A 1 102 ? -7.649 2.489 12.342 1.00 88.06 102 ALA A CA 1
ATOM 839 C C . ALA A 1 102 ? -8.001 1.518 11.200 1.00 88.06 102 ALA A C 1
ATOM 841 O O . ALA A 1 102 ? -9.181 1.334 10.875 1.00 88.06 102 ALA A O 1
ATOM 842 N N . PHE A 1 103 ? -6.986 0.879 10.608 1.00 90.25 103 PHE A N 1
ATOM 843 C CA . PHE A 1 103 ? -7.172 -0.186 9.623 1.00 90.25 103 PHE A CA 1
ATOM 844 C C . PHE A 1 103 ? -7.906 -1.380 10.246 1.00 90.25 103 PHE A C 1
ATOM 846 O O . PHE A 1 103 ? -8.948 -1.791 9.734 1.00 90.25 103 PHE A O 1
ATOM 853 N N . TRP A 1 104 ? -7.433 -1.883 11.392 1.00 91.81 104 TRP A N 1
ATOM 854 C CA . TRP A 1 104 ? -8.028 -3.050 12.054 1.00 91.81 104 TRP A CA 1
ATOM 855 C C . TRP A 1 104 ? -9.457 -2.811 12.535 1.00 91.81 104 TRP A C 1
ATOM 857 O O . TRP A 1 104 ? -10.305 -3.685 12.375 1.00 91.81 104 TRP A O 1
ATOM 867 N N . GLN A 1 105 ? -9.762 -1.615 13.044 1.00 92.31 105 GLN A N 1
ATOM 868 C CA . GLN A 1 105 ? -11.138 -1.258 13.390 1.00 92.31 105 GLN A CA 1
A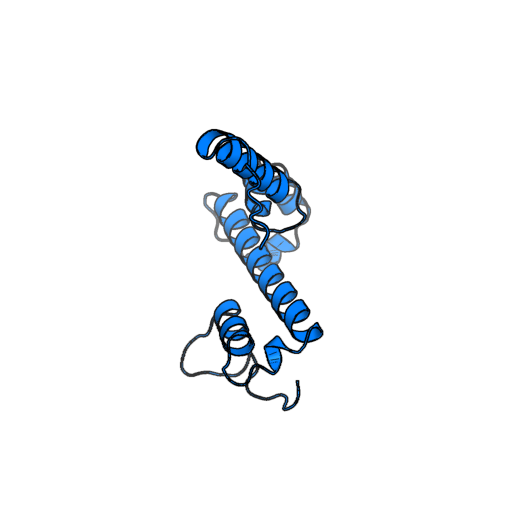TOM 869 C C . GLN A 1 105 ? -12.065 -1.268 12.171 1.00 92.31 105 GLN A C 1
ATOM 871 O O . GLN A 1 105 ? -13.224 -1.659 12.287 1.00 92.31 105 GLN A O 1
ATOM 876 N N . THR A 1 106 ? -11.576 -0.829 11.009 1.00 91.38 106 THR A N 1
ATOM 877 C CA . THR A 1 106 ? -12.361 -0.853 9.766 1.00 91.38 106 THR A CA 1
ATOM 878 C C . THR A 1 106 ? -12.575 -2.297 9.309 1.00 91.38 106 THR A C 1
ATOM 880 O O . THR A 1 106 ? -13.718 -2.709 9.140 1.00 91.38 106 THR A O 1
ATOM 883 N N . ALA A 1 107 ? -11.507 -3.098 9.254 1.00 91.94 107 ALA A N 1
ATOM 884 C CA . ALA A 1 107 ? -11.580 -4.515 8.898 1.00 91.94 107 ALA A CA 1
ATOM 885 C C . ALA A 1 107 ? -12.519 -5.314 9.823 1.00 91.94 107 ALA A C 1
ATOM 887 O O . ALA A 1 107 ? -13.297 -6.144 9.358 1.00 91.94 107 ALA A O 1
ATOM 888 N N . GLN A 1 108 ? -12.497 -5.037 11.130 1.00 94.38 108 GLN A N 1
ATOM 889 C CA . GLN A 1 108 ? -13.405 -5.655 12.095 1.00 94.38 108 GLN A CA 1
ATOM 890 C C . GLN A 1 108 ? -14.869 -5.299 11.811 1.00 94.38 108 GLN A C 1
ATOM 892 O O . GLN A 1 108 ? -15.735 -6.174 11.847 1.00 94.38 108 GLN A O 1
ATOM 897 N N . ARG A 1 109 ? -15.166 -4.021 11.542 1.00 93.31 109 ARG A N 1
ATOM 898 C CA . ARG A 1 109 ? -16.533 -3.575 11.225 1.00 93.31 109 ARG A CA 1
ATOM 899 C C . ARG A 1 109 ? -17.037 -4.217 9.934 1.00 93.31 109 ARG A C 1
ATOM 901 O O . ARG A 1 109 ? -18.178 -4.672 9.913 1.00 93.31 109 ARG A O 1
ATOM 908 N N . ASP A 1 110 ? -16.184 -4.311 8.918 1.00 93.25 110 ASP A N 1
ATOM 909 C CA . ASP A 1 110 ? -16.515 -4.950 7.642 1.00 93.25 110 ASP A CA 1
ATOM 910 C C . ASP A 1 110 ? -16.775 -6.451 7.826 1.00 93.25 110 ASP A C 1
ATOM 912 O O . ASP A 1 110 ? -17.768 -6.971 7.324 1.00 93.25 110 ASP A O 1
ATOM 916 N N . LEU A 1 111 ? -15.967 -7.143 8.637 1.00 91.56 111 LEU A N 1
ATOM 917 C CA . LEU A 1 111 ? -16.207 -8.546 8.989 1.00 91.56 111 LEU A CA 1
ATOM 918 C C . LEU A 1 111 ? -17.552 -8.749 9.693 1.00 91.56 111 LEU A C 1
ATOM 920 O O . LEU A 1 111 ? -18.310 -9.645 9.325 1.00 91.56 111 LEU A O 1
ATOM 924 N N . LEU A 1 112 ? -17.882 -7.910 10.679 1.00 93.75 112 LEU A N 1
ATOM 925 C CA . LEU A 1 112 ? -19.173 -7.983 11.368 1.00 93.75 112 LEU A CA 1
ATOM 926 C C . LEU A 1 112 ? -20.345 -7.712 10.415 1.00 93.75 112 LEU A C 1
ATOM 928 O O . LEU A 1 112 ? -21.397 -8.338 10.548 1.00 93.75 112 LEU A O 1
ATOM 932 N N . ALA A 1 113 ? -20.175 -6.805 9.451 1.00 94.25 113 ALA A N 1
ATOM 933 C CA . ALA A 1 113 ? -21.168 -6.561 8.411 1.00 94.25 113 ALA A CA 1
ATOM 934 C C . ALA A 1 113 ? -21.338 -7.786 7.497 1.00 94.25 113 ALA A C 1
ATOM 936 O O . ALA A 1 113 ? -22.469 -8.219 7.278 1.00 94.25 113 ALA A O 1
ATOM 937 N N . CYS A 1 114 ? -20.242 -8.409 7.053 1.00 91.50 114 CYS A N 1
ATOM 938 C CA . CYS A 1 114 ? -20.275 -9.642 6.264 1.00 91.50 114 CYS A CA 1
ATOM 939 C C . CYS A 1 114 ? -21.001 -10.775 6.997 1.00 91.50 114 CYS A C 1
ATOM 941 O O . CYS A 1 114 ? -21.856 -11.423 6.403 1.00 91.50 114 CYS A O 1
ATOM 943 N N . VAL A 1 115 ? -20.730 -10.978 8.29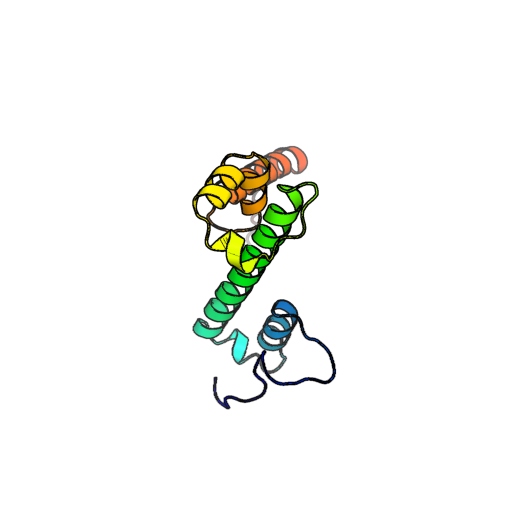1 1.00 91.81 115 VAL A N 1
ATOM 944 C CA . VAL A 1 115 ? -21.422 -11.994 9.106 1.00 91.81 115 VAL A CA 1
ATOM 945 C C . VAL A 1 115 ? -22.926 -11.718 9.198 1.00 91.81 115 VAL A C 1
ATOM 947 O O . VAL A 1 115 ? -23.727 -12.648 9.156 1.00 91.81 115 VAL A O 1
ATOM 950 N N . ARG A 1 116 ? -23.335 -10.447 9.295 1.00 91.31 116 ARG A N 1
ATOM 951 C CA . ARG A 1 116 ? -24.758 -10.070 9.318 1.00 91.31 116 ARG A CA 1
ATOM 952 C C . ARG A 1 116 ? -25.448 -10.288 7.972 1.00 91.31 116 ARG A C 1
ATOM 954 O O . ARG A 1 116 ? -26.610 -10.671 7.965 1.00 91.31 116 ARG A O 1
ATOM 961 N N . MET A 1 117 ? -24.756 -10.030 6.859 1.00 92.69 117 MET A N 1
ATOM 962 C CA . MET A 1 117 ? -25.335 -10.131 5.513 1.00 92.69 117 MET A CA 1
ATOM 963 C C . MET A 1 117 ? -25.331 -11.558 4.958 1.00 92.69 117 MET A C 1
ATOM 965 O O . MET A 1 117 ? -26.333 -12.003 4.412 1.00 92.69 117 MET A O 1
ATOM 969 N N . LEU A 1 118 ? -24.207 -12.266 5.076 1.00 88.94 118 LEU A N 1
ATOM 970 C CA . LEU A 1 118 ? -24.010 -13.609 4.517 1.00 88.94 118 LEU A CA 1
ATOM 971 C C . LEU A 1 118 ? -24.393 -14.716 5.507 1.00 88.94 118 LEU A C 1
ATOM 973 O O . LEU A 1 118 ? -24.509 -15.879 5.127 1.00 88.94 118 LEU A O 1
ATOM 977 N N . GLY A 1 119 ? -24.589 -14.363 6.778 1.00 83.81 119 GLY A N 1
ATOM 978 C CA . GLY A 1 119 ? -24.800 -15.318 7.854 1.00 83.81 119 GLY A CA 1
ATOM 979 C C . GLY A 1 119 ? -23.497 -15.962 8.327 1.00 83.81 119 GLY A C 1
ATOM 980 O O . GLY A 1 119 ? -22.386 -15.540 7.997 1.00 83.81 119 GLY A O 1
ATOM 981 N N . LYS A 1 120 ? -23.631 -17.005 9.153 1.00 80.25 120 LYS A N 1
ATOM 982 C CA . LYS A 1 120 ? -22.479 -17.771 9.642 1.00 80.25 120 LYS A CA 1
ATOM 983 C C . LYS A 1 120 ? -21.775 -18.471 8.464 1.00 80.25 120 LYS A C 1
ATOM 985 O O . LYS A 1 120 ? -22.460 -19.122 7.669 1.00 80.25 120 LYS A O 1
ATOM 990 N N . PRO A 1 121 ? -20.436 -18.394 8.349 1.00 78.69 121 PRO A N 1
ATOM 991 C CA . PRO A 1 121 ? -19.717 -19.136 7.320 1.00 78.69 121 PRO A CA 1
ATOM 992 C C . PRO A 1 121 ? -19.992 -20.630 7.507 1.00 78.69 121 PRO A C 1
ATOM 994 O O . PRO A 1 121 ? -19.711 -21.201 8.561 1.00 78.69 121 PRO A O 1
ATOM 997 N N . THR A 1 122 ? -20.610 -21.242 6.500 1.00 79.69 122 THR A N 1
ATOM 998 C CA . THR A 1 122 ? -20.946 -22.667 6.508 1.00 79.69 122 THR A CA 1
ATOM 999 C C . THR A 1 122 ? -19.929 -23.388 5.638 1.00 79.69 122 THR A C 1
ATOM 1001 O O . THR A 1 122 ? -19.808 -23.098 4.450 1.00 79.69 122 THR A O 1
ATOM 1004 N N . TRP A 1 123 ? -19.160 -24.288 6.246 1.00 78.62 123 TRP A N 1
ATOM 1005 C CA . TRP A 1 123 ? -18.161 -25.084 5.543 1.00 78.62 123 TRP A CA 1
ATOM 1006 C C . TRP A 1 123 ? -18.850 -26.254 4.847 1.00 78.62 123 TRP A C 1
ATOM 1008 O O . TRP A 1 123 ? -19.519 -27.053 5.499 1.00 78.62 123 TRP A O 1
ATOM 1018 N N . PHE A 1 124 ? -18.666 -26.363 3.534 1.00 80.94 124 PHE A N 1
ATOM 1019 C CA . PHE A 1 124 ? -19.101 -27.516 2.755 1.00 80.94 124 PHE A CA 1
ATOM 1020 C C . PHE A 1 124 ? -17.863 -28.290 2.310 1.00 80.94 124 PHE A C 1
ATOM 1022 O O . PHE A 1 124 ? -17.000 -27.745 1.627 1.00 80.94 124 PHE A O 1
ATOM 1029 N N . ALA A 1 125 ? -17.778 -29.557 2.705 1.00 78.69 125 ALA A N 1
ATOM 1030 C CA . ALA A 1 125 ? -16.802 -30.501 2.183 1.00 78.69 125 ALA A CA 1
ATOM 1031 C C . ALA A 1 125 ? -17.569 -31.612 1.461 1.00 78.69 125 ALA A C 1
ATOM 1033 O O . ALA A 1 125 ? -18.459 -32.228 2.045 1.00 78.69 125 ALA A O 1
ATOM 1034 N N . SER A 1 126 ? -17.252 -31.839 0.188 1.00 73.56 126 SER A N 1
ATOM 1035 C CA . SER A 1 126 ? -17.664 -33.041 -0.540 1.00 73.56 126 SER A CA 1
ATOM 1036 C C . SER A 1 126 ? -16.438 -33.926 -0.699 1.00 73.56 126 SER A C 1
ATOM 1038 O O . SER A 1 126 ? -15.404 -33.464 -1.178 1.00 73.56 126 SER A O 1
ATOM 1040 N N . PHE A 1 127 ? -16.551 -35.171 -0.252 1.00 74.38 127 PHE A N 1
ATOM 1041 C CA . PHE A 1 127 ? -15.513 -36.184 -0.397 1.00 74.38 127 PHE A CA 1
ATOM 1042 C C . PHE A 1 127 ? -15.843 -37.053 -1.616 1.00 74.38 127 PHE A C 1
ATOM 1044 O O . PHE A 1 127 ? -17.011 -37.380 -1.830 1.00 74.38 127 PHE A O 1
ATOM 1051 N N . SER A 1 128 ? -14.819 -37.368 -2.412 1.00 71.06 128 SER A N 1
ATOM 1052 C CA . SER A 1 128 ? -14.870 -38.309 -3.539 1.00 71.06 128 SER A CA 1
ATOM 1053 C C . SER A 1 128 ? -14.283 -39.653 -3.141 1.00 71.06 128 SER A C 1
ATOM 1055 O O . SER A 1 128 ? -13.427 -39.669 -2.230 1.00 71.06 128 SER A O 1
#

Secondary structure (DSSP, 8-state):
--S--S-TTS--SS---HHHHHHHHHT-TT-TTTS-HHHHHHHHHHHHHHHHHHHHHHHHHHHSSS----HHHHTT-HHHHHHHHHSHHHHHHTTTSTTSHHHHHHHHHHHHHHHHHH-SPPP-----

Solvent-accessible surface area (backbone atoms only — not comparable to full-atom values): 7918 Å² total; per-residue (Å²): 125,92,78,78,66,89,52,88,87,54,92,62,98,62,94,73,52,71,65,59,53,48,48,52,49,45,72,31,92,83,34,64,48,58,74,32,66,69,53,46,53,50,49,49,51,55,49,48,50,53,52,50,54,52,40,51,53,52,47,58,56,62,74,42,85,82,68,96,68,70,67,78,63,52,77,69,36,62,68,62,49,51,57,42,52,72,34,73,68,38,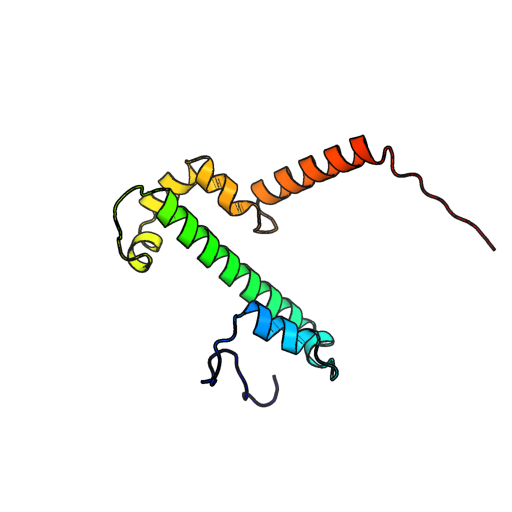47,59,58,37,36,86,42,81,92,36,71,44,19,52,56,50,55,50,51,51,51,54,48,47,41,70,73,73,39,78,90,76,88,84,84,84,86,130

pLDDT: mean 80.82, std 12.52, range [48.19, 94.38]

Sequence (128 aa):
FPSGSKTYHESRQYNLTLNRYFNTRLLHADGRFAHNVEYIFFAQYMSELEQVVSKVSIALRKGKSGESHDLRNLVKDQDSLNKLLEFDDGYRFLKPIRGTPAFWQTAQRDLLACVRMLGKPTWFASFS

Foldseek 3Di:
DPPPPPDQPDDDPDHDDLVNVLCCVCVPPVNPLVVDPVSVVVSVVVVLVVLLVVLVQVLLVVVDPPDDDDPVVQVVVVVNLVVSCVDPSVLCSCCVRPPDPNVVVVVVVVVVVCCVPVPDDDDDDDDD